Protein AF-A0A183EFE8-F1 (afdb_monomer)

Sequence (164 aa):
MFPAQAGANELKSSPQNELDRVVINSIRSAQNISQSFSYCIQLCDSDSDSSTDLGAATLPARIDSFIKRIGRYVFPQAELTDLVTRCYYAYQHLGASLNGEERCNGRSQAECTDLDECIEYVQKNLEHIHSVHERCPIPMFRPFTDDEAQFLSDLNMYIHSSHC

Mean predicted aligned error: 16.41 Å

Foldseek 3Di:
DDDDDDDPDPPPPDVVNVVVVVVVVVVVVVVVVVVVVVVVVVVVVPPPDDPDDLVPDDLVRLLVVVCVVLDVPPDD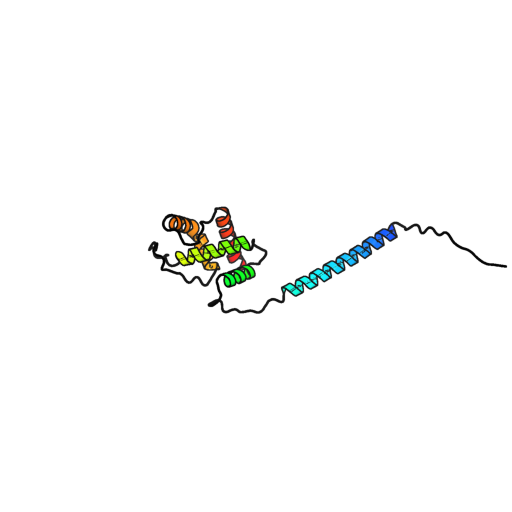SVLSSVLLVLLQLLCQQPVQVPVPDLCLPDPRGDPPSDSLVSLVVCLVCLVVSVVSCVVRPRPPHDRADPVSSVVSVVVNVSVVVVVD

Organism: NCBI:txid637853

Radius of gyration: 30.5 Å; Cα contacts (8 Å, |Δi|>4): 87; chains: 1; bounding box: 92×27×86 Å

Solvent-accessible surface area (backbone atoms only — not comparable to full-atom values): 10151 Å² total; per-residue (Å²): 140,80,88,88,87,85,80,89,73,80,78,76,78,51,71,64,64,53,50,52,51,52,49,53,50,49,53,52,50,51,52,53,50,53,52,51,50,56,53,56,52,61,65,66,71,71,77,83,82,74,96,66,68,72,91,76,54,52,69,71,57,49,48,54,52,49,41,57,74,70,39,72,82,75,54,64,64,70,63,51,52,52,50,53,51,45,23,46,51,50,30,24,66,46,60,64,36,82,84,73,55,89,66,82,72,86,71,54,72,34,86,76,83,51,67,66,61,22,44,51,52,41,63,77,36,49,71,58,55,46,58,45,34,76,78,44,74,54,85,97,59,72,82,76,49,72,72,52,50,50,48,47,48,54,49,51,51,50,56,62,60,71,76,111

Secondary structure (DSSP, 8-state):
--------------HHHHHHHHHHHHHHHHHHHHHHHHHHHHHHGGG------TTS--HHHHHHHHHHHT-TTTS-HHHHHHHHHHHHHHHHHHGGGTTS----SS--------HHHHHHHHHHHHHHHHHHHHHSPPTT--PPPHHHHHHHHHHHHHHHHTT-

Nearest PDB structures (foldseek):
  2q00-assembly1_A  TM=2.338E-01  e=1.157E+00  Saccharolobus solfataricus P2

Structure (mmCIF, N/CA/C/O backbone):
data_AF-A0A183EFE8-F1
#
_entry.id   AF-A0A183EFE8-F1
#
loop_
_atom_site.group_PDB
_atom_site.id
_atom_site.type_symbol
_atom_site.label_atom_id
_atom_site.label_alt_id
_atom_site.label_comp_id
_atom_site.label_asym_id
_atom_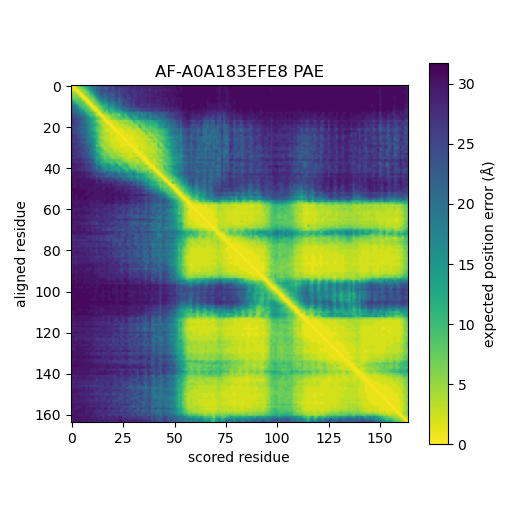site.label_entity_id
_atom_site.label_seq_id
_atom_site.pdbx_PDB_ins_code
_atom_site.Cartn_x
_atom_site.Cartn_y
_atom_site.Cartn_z
_atom_site.occupancy
_atom_site.B_iso_or_equiv
_atom_site.auth_seq_id
_atom_site.auth_comp_id
_atom_site.auth_asym_id
_atom_site.auth_atom_id
_atom_site.pdbx_PDB_model_num
ATOM 1 N N . MET A 1 1 ? -69.579 -7.739 66.506 1.00 40.84 1 MET A N 1
ATOM 2 C CA . MET A 1 1 ? -68.686 -8.631 65.739 1.00 40.84 1 MET A CA 1
ATOM 3 C C . MET A 1 1 ? -68.113 -7.809 64.591 1.00 40.84 1 MET A C 1
ATOM 5 O O . MET A 1 1 ? -68.892 -7.240 63.845 1.00 40.84 1 MET A O 1
ATOM 9 N N . PHE A 1 2 ? -66.791 -7.676 64.533 1.00 38.56 2 PHE A N 1
ATOM 10 C CA . PHE A 1 2 ? -65.971 -7.011 63.500 1.00 38.56 2 PHE A CA 1
ATOM 11 C C . PHE A 1 2 ? -64.694 -7.874 63.342 1.00 38.56 2 PHE A C 1
ATOM 13 O O . PHE A 1 2 ? -64.456 -8.674 64.255 1.00 38.56 2 PHE A O 1
ATOM 20 N N . PRO A 1 3 ? -63.840 -7.731 62.302 1.00 52.25 3 PRO A N 1
ATOM 21 C CA . PRO A 1 3 ? -63.860 -6.809 61.151 1.00 52.25 3 PRO A CA 1
ATOM 22 C C . PRO A 1 3 ? -64.268 -7.589 59.853 1.00 52.25 3 PRO A C 1
ATOM 24 O O . PRO A 1 3 ? -65.068 -8.508 59.991 1.00 52.25 3 PRO A O 1
ATOM 27 N N . ALA A 1 4 ? -63.896 -7.311 58.588 1.00 41.44 4 ALA A N 1
ATOM 28 C CA . ALA A 1 4 ? -62.902 -6.392 58.015 1.00 41.44 4 ALA A CA 1
ATOM 29 C C . ALA A 1 4 ? -63.191 -5.930 56.561 1.00 41.44 4 ALA A C 1
ATOM 31 O O . ALA A 1 4 ? -64.162 -6.324 55.925 1.00 41.44 4 ALA A O 1
ATOM 32 N N . GLN A 1 5 ? -62.293 -5.068 56.079 1.00 47.12 5 GLN A N 1
ATOM 33 C CA . GLN A 1 5 ? -62.124 -4.507 54.736 1.00 47.12 5 GLN A CA 1
ATOM 34 C C . GLN A 1 5 ? -61.405 -5.450 53.751 1.00 47.12 5 GLN A C 1
ATOM 36 O O . GLN A 1 5 ? -60.509 -6.182 54.160 1.00 47.12 5 GLN A O 1
ATOM 41 N N . ALA A 1 6 ? -61.666 -5.271 52.451 1.00 42.31 6 ALA A N 1
ATOM 42 C CA . ALA A 1 6 ? -60.675 -5.068 51.374 1.00 42.31 6 ALA A CA 1
ATOM 43 C C . ALA A 1 6 ? -61.448 -4.782 50.064 1.00 42.31 6 ALA A C 1
ATOM 45 O O . ALA A 1 6 ? -62.484 -5.389 49.828 1.00 42.31 6 ALA A O 1
ATOM 46 N N . GLY A 1 7 ? -61.053 -3.886 49.162 1.00 37.94 7 GLY A N 1
ATOM 47 C CA . GLY A 1 7 ? -59.801 -3.132 49.083 1.00 37.94 7 GLY A CA 1
ATOM 48 C C . GLY A 1 7 ? -59.349 -2.974 47.628 1.00 37.94 7 GLY A C 1
ATOM 49 O O . GLY A 1 7 ? -58.197 -3.258 47.320 1.00 37.94 7 GLY A O 1
ATOM 50 N N . ALA A 1 8 ? -60.258 -2.589 46.722 1.00 40.81 8 ALA A N 1
ATOM 51 C CA . ALA A 1 8 ? -59.975 -2.447 45.292 1.00 40.81 8 ALA A CA 1
ATOM 52 C C . ALA A 1 8 ? -59.188 -1.155 44.997 1.00 40.81 8 ALA A C 1
ATOM 54 O O . ALA A 1 8 ? -59.718 -0.196 44.440 1.00 40.81 8 ALA A O 1
ATOM 55 N N . ASN A 1 9 ? -57.914 -1.127 45.391 1.00 42.41 9 ASN A N 1
ATOM 56 C CA . ASN A 1 9 ? -56.979 -0.100 44.948 1.00 42.41 9 ASN A CA 1
ATOM 57 C C . ASN A 1 9 ? -56.501 -0.428 43.529 1.00 42.41 9 ASN A C 1
ATOM 59 O O . ASN A 1 9 ? -55.516 -1.146 43.347 1.00 42.41 9 ASN A O 1
ATOM 63 N N . GLU A 1 10 ? -57.156 0.154 42.525 1.00 45.94 10 GLU A N 1
ATOM 64 C CA . GLU A 1 10 ? -56.496 0.413 41.246 1.00 45.94 10 GLU A CA 1
ATOM 65 C C . GLU A 1 10 ? -55.294 1.332 41.506 1.00 45.94 10 GLU A C 1
ATOM 67 O O . GLU A 1 10 ? -55.441 2.544 41.692 1.00 45.94 10 GLU A O 1
ATOM 72 N N . LEU A 1 11 ? -54.083 0.765 41.534 1.00 49.56 11 LEU A N 1
ATOM 73 C CA . LEU A 1 11 ? -52.865 1.567 41.504 1.00 49.56 11 LEU A CA 1
ATOM 74 C C . LEU A 1 11 ? -52.758 2.248 40.136 1.00 49.56 11 LEU A C 1
ATOM 76 O O . LEU A 1 11 ? -52.159 1.714 39.205 1.00 49.56 11 LEU A O 1
ATOM 80 N N . LYS A 1 12 ? -53.291 3.471 40.045 1.00 45.53 12 LYS A N 1
ATOM 81 C CA . LYS A 1 12 ? -52.878 4.440 39.028 1.00 45.53 12 LYS A CA 1
ATOM 82 C C . LYS A 1 12 ? -51.367 4.632 39.138 1.00 45.53 12 LYS A C 1
ATOM 84 O O . LYS A 1 12 ? -50.891 5.344 40.021 1.00 45.53 12 LYS A O 1
ATOM 89 N N . SER A 1 13 ? -50.618 4.011 38.232 1.00 51.94 13 SER A N 1
ATOM 90 C CA . SER A 1 13 ? -49.219 4.342 37.995 1.00 51.94 13 SER A CA 1
ATOM 91 C C . SER A 1 13 ? -49.148 5.798 37.544 1.00 51.94 13 SER A C 1
ATOM 93 O O . SER A 1 13 ? -49.559 6.137 36.435 1.00 51.94 13 SER A O 1
ATOM 95 N N . SER A 1 14 ? -48.675 6.682 38.422 1.00 54.03 14 SER A N 1
ATOM 96 C CA . SER A 1 14 ? -48.407 8.065 38.041 1.00 54.03 14 SER A CA 1
ATOM 97 C C . SER A 1 14 ? -47.307 8.087 36.969 1.00 54.03 14 SER A C 1
ATOM 99 O O . SER A 1 14 ? -46.345 7.325 37.085 1.00 54.03 14 SER A O 1
ATOM 101 N N . PRO A 1 15 ? -47.386 8.962 35.948 1.00 57.19 15 PRO A N 1
ATOM 102 C CA . PRO A 1 15 ? -46.385 9.009 34.875 1.00 57.19 15 PRO A CA 1
ATOM 103 C C . PRO A 1 15 ? -44.971 9.353 35.381 1.00 57.19 15 PRO A C 1
ATOM 105 O O . PRO A 1 15 ? -43.982 8.995 34.749 1.00 57.19 15 PRO A O 1
ATOM 108 N N . GLN A 1 16 ? -44.854 9.967 36.565 1.00 58.31 16 GLN A N 1
ATOM 109 C CA . GLN A 1 16 ? -43.575 10.128 37.270 1.00 58.31 16 GLN A CA 1
ATOM 110 C C . GLN A 1 16 ? -42.922 8.776 37.616 1.00 58.31 16 GLN A C 1
ATOM 112 O O . GLN A 1 16 ? -41.723 8.620 37.436 1.00 58.31 16 GLN A O 1
ATOM 117 N N . ASN A 1 17 ? -43.704 7.770 38.024 1.00 63.75 17 ASN A N 1
ATOM 118 C CA . ASN A 1 17 ? -43.204 6.437 38.389 1.00 63.75 17 ASN A CA 1
ATOM 119 C C . ASN A 1 17 ? -42.693 5.653 37.163 1.00 63.75 17 ASN A C 1
ATOM 121 O O . ASN A 1 17 ? -41.813 4.808 37.297 1.00 63.75 17 ASN A O 1
ATOM 125 N N . GLU A 1 18 ? -43.215 5.929 35.963 1.00 67.06 18 GLU A N 1
ATOM 126 C CA . GLU A 1 18 ? -42.652 5.396 34.714 1.00 67.06 18 GLU A CA 1
ATOM 127 C C . GLU A 1 18 ? -41.375 6.135 34.308 1.00 67.06 18 GLU A C 1
ATOM 129 O O . GLU A 1 18 ? -40.383 5.486 33.975 1.00 67.06 18 GLU A O 1
ATOM 134 N N . LEU A 1 19 ? -41.359 7.469 34.406 1.00 72.69 19 LEU A N 1
ATOM 135 C CA . LEU A 1 19 ? -40.172 8.272 34.109 1.00 72.69 19 LEU A CA 1
ATOM 136 C C . LEU A 1 19 ? -38.991 7.894 35.019 1.00 72.69 19 LEU A C 1
ATOM 138 O O . LEU A 1 19 ? -37.894 7.655 34.517 1.00 72.69 19 LEU A O 1
ATOM 142 N N . ASP A 1 20 ? -39.223 7.730 36.324 1.00 72.81 20 ASP A N 1
ATOM 143 C CA . ASP A 1 20 ? -38.205 7.283 37.283 1.00 72.81 20 ASP A CA 1
ATOM 144 C C . ASP A 1 20 ? -37.651 5.893 36.925 1.00 72.81 20 ASP A C 1
ATOM 146 O O . ASP A 1 20 ? -36.442 5.664 36.987 1.00 72.81 20 ASP A O 1
ATOM 150 N N . ARG A 1 21 ? -38.501 4.959 36.473 1.00 73.12 21 ARG A N 1
ATOM 151 C CA . ARG A 1 21 ? -38.059 3.630 36.003 1.00 73.12 21 ARG A CA 1
ATOM 152 C C . ARG A 1 21 ? -37.218 3.723 34.733 1.00 73.12 21 ARG A C 1
ATOM 154 O O . ARG A 1 21 ? -36.218 3.013 34.626 1.00 73.12 21 ARG A O 1
ATOM 161 N N . VAL A 1 22 ? -37.587 4.589 33.788 1.00 78.62 22 VAL A N 1
ATOM 162 C CA . VAL A 1 22 ? -36.808 4.838 32.563 1.00 78.62 22 VAL A CA 1
ATOM 163 C C . VAL A 1 22 ? -35.454 5.462 32.903 1.00 78.62 22 VAL A C 1
ATOM 165 O O . VAL A 1 22 ? -34.439 5.011 32.371 1.00 78.62 22 VAL A O 1
ATOM 168 N N . VAL A 1 23 ? -35.399 6.417 33.835 1.00 79.81 23 VAL A N 1
ATOM 169 C CA . VAL A 1 23 ? -34.147 7.024 34.316 1.00 79.81 23 VAL A CA 1
ATOM 170 C C . VAL A 1 23 ? -33.261 5.980 35.005 1.00 79.81 23 VAL A C 1
ATOM 172 O O . VAL A 1 23 ? -32.100 5.832 34.628 1.00 79.81 23 VAL A O 1
ATOM 175 N N . ILE A 1 24 ? -33.798 5.185 35.937 1.00 82.25 24 ILE A N 1
ATOM 176 C CA . ILE A 1 24 ? -33.051 4.116 36.630 1.00 82.25 24 ILE A CA 1
ATOM 177 C C . ILE A 1 24 ? -32.507 3.078 35.638 1.00 82.25 24 ILE A C 1
ATOM 179 O O . ILE A 1 24 ? -31.353 2.656 35.749 1.00 82.25 24 ILE A O 1
ATOM 183 N N . ASN A 1 25 ? -33.308 2.669 34.651 1.00 80.12 25 ASN A N 1
ATOM 184 C CA . ASN A 1 25 ? -32.866 1.726 33.625 1.00 80.12 25 ASN A CA 1
ATOM 185 C C . ASN A 1 25 ? -31.818 2.345 32.687 1.00 80.12 25 ASN A C 1
ATOM 187 O O . ASN A 1 25 ? -30.860 1.663 32.336 1.00 80.12 25 ASN A O 1
ATOM 191 N N . SER A 1 26 ? -31.940 3.631 32.346 1.00 81.56 26 SER A N 1
ATOM 192 C CA . SER A 1 26 ? -30.942 4.354 31.544 1.00 81.56 26 SER A CA 1
ATOM 193 C C . SER A 1 26 ? -29.604 4.470 32.277 1.00 81.56 26 SER A C 1
ATOM 195 O O . SER A 1 26 ? -28.563 4.198 31.685 1.00 81.56 26 SER A O 1
ATOM 197 N N . ILE A 1 27 ? -29.624 4.780 33.580 1.00 82.69 27 ILE A N 1
ATOM 198 C CA . ILE A 1 27 ? -28.426 4.817 34.434 1.00 82.69 27 ILE A CA 1
ATOM 199 C C . ILE A 1 27 ? -27.767 3.433 34.494 1.00 82.69 27 ILE A C 1
ATOM 201 O O . ILE A 1 27 ? -26.558 3.327 34.297 1.00 82.69 27 ILE A O 1
ATOM 205 N N . ARG A 1 28 ? -28.547 2.361 34.704 1.00 80.88 28 ARG A N 1
ATOM 206 C CA . ARG A 1 28 ? -28.014 0.988 34.743 1.00 80.88 28 ARG A CA 1
ATOM 207 C C . ARG A 1 28 ? -27.412 0.566 33.398 1.00 80.88 28 ARG A C 1
ATOM 209 O O . ARG A 1 28 ? -26.336 -0.024 33.379 1.00 80.88 28 ARG A O 1
ATOM 216 N N . SER A 1 29 ? -28.059 0.896 32.280 1.00 79.69 29 SER A N 1
ATOM 217 C CA . SER A 1 29 ? -27.508 0.642 30.943 1.00 79.69 29 SER A CA 1
ATOM 218 C C . SER A 1 29 ? -26.222 1.430 30.697 1.00 79.69 29 SER A C 1
ATOM 220 O O . SER A 1 29 ? -25.250 0.845 30.230 1.00 79.69 29 SER A O 1
ATOM 222 N N . ALA A 1 30 ? -26.169 2.714 31.066 1.00 80.62 30 ALA A N 1
ATOM 223 C CA . ALA A 1 30 ? -24.954 3.520 30.954 1.00 80.62 30 ALA A CA 1
ATOM 224 C C . ALA A 1 30 ? -23.799 2.932 31.785 1.00 80.62 30 ALA A C 1
ATOM 226 O O . ALA A 1 30 ? -22.688 2.811 31.280 1.00 80.62 30 ALA A O 1
ATOM 227 N N . GLN A 1 31 ? -24.066 2.480 33.016 1.00 81.00 31 GLN A N 1
ATOM 228 C CA . GLN A 1 31 ? -23.071 1.818 33.868 1.00 81.00 31 GLN A CA 1
ATOM 229 C C . GLN A 1 31 ? -22.566 0.496 33.270 1.00 81.00 31 GLN A C 1
ATOM 231 O O . GLN A 1 31 ? -21.357 0.277 33.239 1.00 81.00 31 GLN A O 1
ATOM 236 N N . ASN A 1 32 ? -23.457 -0.351 32.742 1.00 76.38 32 ASN A N 1
ATOM 237 C CA . ASN A 1 32 ? -23.069 -1.592 32.059 1.00 76.38 32 ASN A CA 1
ATOM 238 C C . ASN A 1 32 ? -22.217 -1.316 30.808 1.00 76.38 32 ASN A C 1
ATOM 240 O O . ASN A 1 32 ? -21.227 -2.004 30.572 1.00 76.38 32 ASN A O 1
ATOM 244 N N . ILE A 1 33 ? -22.574 -0.290 30.027 1.00 75.25 33 ILE A N 1
ATOM 245 C CA . ILE A 1 33 ? -21.805 0.146 28.855 1.00 75.25 33 ILE A CA 1
ATOM 246 C C . ILE A 1 33 ? -20.413 0.623 29.290 1.00 75.25 33 ILE A C 1
ATOM 248 O O . ILE A 1 33 ? -19.418 0.137 28.760 1.00 75.25 33 ILE A O 1
ATOM 252 N N . SER A 1 34 ? -20.315 1.503 30.294 1.00 71.88 34 SER A N 1
ATOM 253 C CA . SER A 1 34 ? -19.027 1.973 30.822 1.00 71.88 34 SER A CA 1
ATOM 254 C C . SER A 1 34 ? -18.150 0.831 31.344 1.00 71.88 34 SER A C 1
ATOM 256 O O . SER A 1 34 ? -16.962 0.810 31.040 1.00 71.88 34 SER A O 1
ATOM 258 N N . GLN A 1 35 ? -18.718 -0.144 32.062 1.00 72.94 35 GLN A N 1
ATOM 259 C CA . GLN A 1 35 ? -17.980 -1.327 32.525 1.00 72.94 35 GLN A CA 1
ATOM 260 C C . GLN A 1 35 ? -17.485 -2.195 31.360 1.00 72.94 35 GLN A C 1
ATOM 262 O O . GLN A 1 35 ? -16.335 -2.633 31.374 1.00 72.94 35 GLN A O 1
ATOM 267 N N . SER A 1 36 ? -18.310 -2.391 30.325 1.00 67.00 36 SER A N 1
ATOM 268 C CA . SER A 1 36 ? -17.900 -3.101 29.109 1.00 67.00 36 SER A CA 1
ATOM 269 C C . SER A 1 36 ? -16.757 -2.380 28.390 1.00 67.00 36 SER A C 1
ATOM 271 O O . SER A 1 36 ? -15.807 -3.032 27.971 1.00 67.00 36 SER A O 1
ATOM 273 N N . PHE A 1 37 ? -16.801 -1.047 28.288 1.00 62.69 37 PHE A N 1
ATOM 274 C CA . PHE A 1 37 ? -15.708 -0.266 27.702 1.00 62.69 37 PHE A CA 1
ATOM 275 C C . PHE A 1 37 ? -14.425 -0.343 28.536 1.00 62.69 37 PHE A C 1
ATOM 277 O O . PHE A 1 37 ? -13.359 -0.553 27.965 1.00 62.69 37 PHE A O 1
ATOM 284 N N . SER A 1 38 ? -14.499 -0.249 29.870 1.00 60.47 38 SER A N 1
ATOM 285 C CA . SER A 1 38 ? -13.322 -0.421 30.737 1.00 60.47 38 SER A CA 1
ATOM 286 C C . SER A 1 38 ? -12.668 -1.797 30.575 1.00 60.47 38 SER A C 1
ATOM 288 O O . SER A 1 38 ? -11.443 -1.883 30.559 1.00 60.47 38 SER A O 1
ATOM 290 N N . TYR A 1 39 ? -13.463 -2.860 30.407 1.00 60.53 39 TYR A N 1
ATOM 291 C CA . TYR A 1 39 ? -12.945 -4.206 30.153 1.00 60.53 39 TYR A CA 1
ATOM 292 C C . TYR A 1 39 ? -12.312 -4.338 28.757 1.00 60.53 39 TYR A C 1
ATOM 294 O O . TYR A 1 39 ? -11.223 -4.892 28.629 1.00 60.53 39 TYR A O 1
ATOM 302 N N . CYS A 1 40 ? -12.936 -3.775 27.715 1.00 57.84 40 CYS A N 1
ATOM 303 C CA . CYS A 1 40 ? -12.361 -3.765 26.366 1.00 57.84 40 CYS A CA 1
ATOM 304 C C . CYS A 1 40 ? -11.039 -2.983 26.283 1.00 57.84 40 CYS A C 1
ATOM 306 O O . CYS A 1 40 ? -10.136 -3.425 25.583 1.00 57.84 40 CYS A O 1
ATOM 308 N N . ILE A 1 41 ? -10.897 -1.870 27.014 1.00 58.31 41 ILE A N 1
ATOM 309 C CA . ILE A 1 41 ? -9.644 -1.095 27.059 1.00 58.31 41 ILE A CA 1
ATOM 310 C C . ILE A 1 41 ? -8.518 -1.922 27.701 1.00 58.31 41 ILE A C 1
ATOM 312 O O . ILE A 1 41 ? -7.439 -2.026 27.128 1.00 58.31 41 ILE A O 1
ATOM 316 N N . GLN A 1 42 ? -8.784 -2.598 28.826 1.00 56.66 42 GLN A N 1
ATOM 317 C CA . GLN A 1 42 ? -7.787 -3.448 29.500 1.00 56.66 42 GLN A CA 1
ATOM 318 C C . GLN A 1 42 ? -7.299 -4.629 28.639 1.00 56.66 42 GLN A C 1
ATOM 320 O O . GLN A 1 42 ? -6.172 -5.094 28.808 1.00 56.66 42 GLN A O 1
ATOM 325 N N . LEU A 1 43 ? -8.118 -5.098 27.691 1.00 52.81 43 LEU A N 1
ATOM 326 C CA . LEU A 1 43 ? -7.725 -6.127 26.725 1.00 52.81 43 LEU A CA 1
ATOM 327 C C . LEU A 1 43 ? -6.860 -5.591 25.569 1.00 52.81 43 LEU A C 1
ATOM 329 O O . LEU A 1 43 ? -6.193 -6.389 24.918 1.00 52.81 43 LEU A O 1
ATOM 333 N N . CYS A 1 44 ? -6.827 -4.278 25.318 1.00 49.09 44 CYS A N 1
ATOM 334 C CA . CYS A 1 44 ? -5.953 -3.679 24.301 1.00 49.09 44 CYS A CA 1
ATOM 335 C C . CYS A 1 44 ? -4.520 -3.426 24.798 1.00 49.09 44 CYS A C 1
ATOM 337 O O . CYS A 1 44 ? -3.596 -3.458 23.990 1.00 49.09 44 CYS A O 1
ATOM 339 N N . ASP A 1 45 ? -4.319 -3.233 26.104 1.00 51.25 45 ASP A N 1
ATOM 340 C CA . ASP A 1 45 ? -2.997 -2.958 26.696 1.00 51.25 45 ASP A CA 1
ATOM 341 C C . ASP A 1 45 ? -2.159 -4.231 26.970 1.00 51.25 45 ASP A C 1
ATOM 343 O O . ASP A 1 45 ? -1.023 -4.143 27.431 1.00 51.25 45 ASP A O 1
ATOM 347 N N . SER A 1 46 ? -2.700 -5.426 26.697 1.00 46.72 46 SER A N 1
ATOM 348 C CA . SER A 1 46 ? -2.100 -6.715 27.102 1.00 46.72 46 SER A CA 1
ATOM 349 C C . SER A 1 46 ? -1.182 -7.385 26.058 1.00 46.72 46 SER A C 1
ATOM 351 O O . SER A 1 46 ? -0.655 -8.458 26.338 1.00 46.72 46 SER A O 1
ATOM 353 N N . ASP A 1 47 ? -0.959 -6.766 24.890 1.00 48.53 47 ASP A N 1
ATOM 354 C CA . ASP A 1 47 ? -0.127 -7.308 23.790 1.00 48.53 47 ASP A CA 1
ATOM 355 C C . ASP A 1 47 ? 1.236 -6.584 23.617 1.00 48.53 47 ASP A C 1
ATOM 357 O O . ASP A 1 47 ? 1.910 -6.729 22.593 1.00 48.53 47 ASP A O 1
ATOM 361 N N . SER A 1 48 ? 1.682 -5.822 24.623 1.00 56.03 48 SER A N 1
ATOM 362 C CA . SER A 1 48 ? 3.041 -5.256 24.670 1.00 56.03 48 SER A CA 1
ATOM 363 C C . SER A 1 48 ? 4.011 -6.184 25.400 1.00 56.03 48 SER A C 1
ATOM 365 O O . SER A 1 48 ? 4.162 -6.081 26.611 1.00 56.03 48 SER A O 1
ATOM 367 N N . ASP A 1 49 ? 4.678 -7.066 24.648 1.00 56.47 49 ASP A N 1
ATOM 368 C CA . ASP A 1 49 ? 6.127 -7.309 24.781 1.00 56.47 49 ASP A CA 1
ATOM 369 C C . ASP A 1 49 ? 6.622 -8.303 23.716 1.00 56.47 49 ASP A C 1
ATOM 371 O O . ASP A 1 49 ? 6.620 -9.524 23.891 1.00 56.47 49 ASP A O 1
ATOM 375 N N . SER A 1 50 ? 7.112 -7.781 22.588 1.00 42.47 50 SER A N 1
ATOM 376 C CA . SER A 1 50 ? 8.024 -8.548 21.736 1.00 42.47 50 SER A CA 1
ATOM 377 C C . SER A 1 50 ? 8.934 -7.637 20.919 1.00 42.47 50 SER A C 1
ATOM 379 O O . SER A 1 50 ? 8.651 -7.296 19.768 1.00 42.47 50 SER A O 1
ATOM 381 N N . SER A 1 51 ? 10.067 -7.273 21.525 1.00 52.81 51 SER A N 1
ATOM 382 C CA . SER A 1 51 ? 11.243 -6.802 20.791 1.00 52.81 51 SER A CA 1
ATOM 383 C C . SER A 1 51 ? 11.753 -7.953 19.921 1.00 52.81 51 SER A C 1
ATOM 385 O O . SER A 1 51 ? 12.564 -8.774 20.350 1.00 52.81 51 SER A O 1
ATOM 387 N N . THR A 1 52 ? 11.187 -8.076 18.721 1.00 45.06 52 THR A N 1
ATOM 388 C CA . THR A 1 52 ? 11.619 -9.051 17.723 1.00 45.06 52 THR A CA 1
ATOM 389 C C . THR A 1 52 ? 12.719 -8.441 16.871 1.00 45.06 52 THR A C 1
ATOM 391 O O . THR A 1 52 ? 12.571 -7.357 16.313 1.00 45.06 52 THR A O 1
ATOM 394 N N . ASP A 1 53 ? 13.828 -9.170 16.792 1.00 43.81 53 ASP A N 1
ATOM 395 C CA . ASP A 1 53 ? 15.001 -8.857 15.985 1.00 43.81 53 ASP A CA 1
ATOM 396 C C . ASP A 1 53 ? 14.603 -8.635 14.512 1.00 43.81 53 ASP A C 1
ATOM 398 O O . ASP A 1 53 ? 14.345 -9.581 13.758 1.00 43.81 53 ASP A O 1
ATOM 402 N N . LEU A 1 54 ? 14.490 -7.360 14.114 1.00 51.97 54 LEU A N 1
ATOM 403 C CA . LEU A 1 54 ? 13.942 -6.949 12.815 1.00 51.97 54 LEU A CA 1
ATOM 404 C C . LEU A 1 54 ? 14.752 -7.486 11.623 1.00 51.97 54 LEU A C 1
ATOM 406 O O . LEU A 1 54 ? 14.209 -7.573 10.522 1.00 51.97 54 LEU A O 1
ATOM 410 N N . GLY A 1 55 ? 16.007 -7.899 11.839 1.00 47.97 55 GLY A N 1
ATOM 411 C CA . GLY A 1 55 ? 16.860 -8.490 10.807 1.00 47.97 55 GLY A CA 1
ATOM 412 C C . GLY A 1 55 ? 16.424 -9.882 10.328 1.00 47.97 55 GLY A C 1
ATOM 413 O O . GLY A 1 55 ? 16.807 -10.283 9.232 1.00 47.97 55 GLY A O 1
ATOM 414 N N . ALA A 1 56 ? 15.614 -10.615 11.104 1.00 53.38 56 ALA A N 1
ATOM 415 C CA . ALA A 1 56 ? 15.201 -11.991 10.786 1.00 53.38 56 ALA A CA 1
ATOM 416 C C . ALA A 1 56 ? 13.694 -12.153 10.488 1.00 53.38 56 ALA A C 1
ATOM 418 O O . ALA A 1 56 ? 13.231 -13.257 10.186 1.00 53.38 56 ALA A O 1
ATOM 419 N N . ALA A 1 57 ? 12.907 -11.077 10.579 1.00 63.56 57 ALA A N 1
ATOM 420 C CA . ALA A 1 57 ? 11.459 -11.130 10.403 1.00 63.56 57 ALA A CA 1
ATOM 421 C C . ALA A 1 57 ? 11.052 -11.294 8.924 1.00 63.56 57 ALA A C 1
ATOM 423 O O . ALA A 1 57 ? 11.497 -10.552 8.045 1.00 63.56 57 ALA A O 1
ATOM 424 N N . THR A 1 58 ? 10.146 -12.237 8.641 1.00 83.69 58 THR A N 1
ATOM 425 C CA . THR A 1 58 ? 9.578 -12.415 7.294 1.00 83.69 58 THR A CA 1
ATOM 426 C C . THR A 1 58 ? 8.786 -11.175 6.864 1.00 83.69 58 THR A C 1
ATOM 428 O O . THR A 1 58 ? 8.224 -10.470 7.704 1.00 83.69 58 THR A O 1
ATOM 431 N N . LEU A 1 59 ? 8.693 -10.911 5.552 1.00 84.38 59 LEU A N 1
ATOM 432 C CA . LEU A 1 59 ? 7.980 -9.737 5.024 1.00 84.38 59 LEU A CA 1
ATOM 433 C C . LEU A 1 59 ? 6.549 -9.573 5.598 1.00 84.38 59 LEU A C 1
ATOM 435 O O . LEU A 1 59 ? 6.240 -8.469 6.038 1.00 84.38 59 LEU A O 1
ATOM 439 N N . PRO A 1 60 ? 5.703 -10.622 5.715 1.00 88.06 60 PRO A N 1
ATOM 440 C CA . PRO A 1 60 ? 4.385 -10.482 6.343 1.00 88.06 60 PRO A CA 1
ATOM 441 C C . PRO A 1 60 ? 4.433 -10.039 7.814 1.00 88.06 60 PRO A C 1
ATOM 443 O O . PRO A 1 60 ? 3.594 -9.250 8.239 1.00 88.06 60 PRO A O 1
ATOM 446 N N . ALA A 1 61 ? 5.421 -10.500 8.590 1.00 87.06 61 ALA A N 1
ATOM 447 C CA . ALA A 1 61 ? 5.595 -10.091 9.986 1.00 87.06 61 ALA A CA 1
ATOM 448 C C . ALA A 1 61 ? 6.097 -8.641 10.100 1.00 87.06 61 ALA A C 1
ATOM 450 O O . ALA A 1 61 ? 5.629 -7.889 10.955 1.00 87.06 61 ALA A O 1
ATOM 451 N N . ARG A 1 62 ? 6.996 -8.221 9.196 1.00 88.69 62 ARG A N 1
ATOM 452 C CA . ARG A 1 62 ? 7.429 -6.819 9.068 1.00 88.69 62 ARG A CA 1
ATOM 453 C C . ARG A 1 62 ? 6.250 -5.903 8.732 1.00 88.69 62 ARG A C 1
ATOM 455 O O . ARG A 1 62 ? 6.118 -4.851 9.348 1.00 88.69 62 ARG A O 1
ATOM 462 N N . ILE A 1 63 ? 5.367 -6.326 7.823 1.00 89.06 63 ILE A N 1
ATOM 463 C CA . ILE A 1 63 ? 4.162 -5.571 7.460 1.00 89.06 63 ILE A CA 1
ATOM 464 C C . ILE A 1 63 ? 3.170 -5.505 8.632 1.00 89.06 63 ILE A C 1
ATOM 466 O O . ILE A 1 63 ? 2.724 -4.412 8.953 1.00 89.06 63 ILE A O 1
ATOM 470 N N . ASP A 1 64 ? 2.864 -6.600 9.339 1.00 88.62 64 ASP A N 1
ATOM 471 C CA . ASP A 1 64 ? 1.982 -6.527 10.523 1.00 88.62 64 ASP A CA 1
ATOM 472 C C . ASP A 1 64 ? 2.542 -5.590 11.612 1.00 88.62 64 ASP A C 1
ATOM 474 O O . ASP A 1 64 ? 1.790 -4.811 12.201 1.00 88.62 64 ASP A O 1
ATOM 478 N N . SER A 1 65 ? 3.861 -5.602 11.835 1.00 88.00 65 SER A N 1
ATOM 479 C CA . SER A 1 65 ? 4.538 -4.669 12.748 1.00 88.00 65 SER A CA 1
ATOM 480 C C . SER A 1 65 ? 4.433 -3.209 12.280 1.00 88.00 65 SER A C 1
ATOM 482 O O . SER A 1 65 ? 4.082 -2.327 13.064 1.00 88.00 65 SER A O 1
ATOM 484 N N . PHE A 1 66 ? 4.641 -2.948 10.986 1.00 88.50 66 PHE A N 1
ATOM 485 C CA . PHE A 1 66 ? 4.440 -1.629 10.378 1.00 88.50 66 PHE A CA 1
ATOM 486 C C . PHE A 1 66 ? 2.991 -1.137 10.551 1.00 88.50 66 PHE A C 1
ATOM 488 O O . PHE A 1 66 ? 2.783 -0.036 11.056 1.00 88.50 66 PHE A O 1
ATOM 495 N N . ILE A 1 67 ? 1.989 -1.968 10.236 1.00 89.44 67 ILE A N 1
ATOM 496 C CA . ILE A 1 67 ? 0.561 -1.621 10.366 1.00 89.44 67 ILE A CA 1
ATOM 497 C C . ILE A 1 67 ? 0.182 -1.374 11.837 1.00 89.44 67 ILE A C 1
ATOM 499 O O . ILE A 1 67 ? -0.615 -0.483 12.129 1.00 89.44 67 ILE A O 1
ATOM 503 N N . LYS A 1 68 ? 0.761 -2.125 12.786 1.00 87.12 68 LYS A N 1
ATOM 504 C CA . LYS A 1 68 ? 0.626 -1.844 14.225 1.00 87.12 68 LYS A CA 1
ATOM 505 C C . LYS A 1 68 ? 1.189 -0.467 14.585 1.00 87.12 68 LYS A C 1
ATOM 507 O O . LYS A 1 68 ? 0.480 0.300 15.229 1.00 87.12 68 LYS A O 1
ATOM 512 N N . ARG A 1 69 ? 2.415 -0.147 14.147 1.00 87.31 69 ARG A N 1
ATOM 513 C CA . ARG A 1 69 ? 3.094 1.131 14.435 1.00 87.31 69 ARG A CA 1
ATOM 514 C C . ARG A 1 69 ? 2.327 2.337 13.894 1.00 87.31 69 ARG A C 1
ATOM 516 O O . ARG A 1 69 ? 2.162 3.302 14.628 1.00 87.31 69 ARG A O 1
ATOM 523 N N . ILE A 1 70 ? 1.836 2.278 12.654 1.00 84.94 70 ILE A N 1
ATOM 524 C CA . ILE A 1 70 ? 1.098 3.396 12.038 1.00 84.94 70 ILE A CA 1
ATOM 525 C C . ILE A 1 70 ? -0.404 3.421 12.384 1.00 84.94 70 ILE A C 1
ATOM 527 O O . ILE A 1 70 ? -1.149 4.232 11.847 1.00 84.94 70 ILE A O 1
ATOM 531 N N . GLY A 1 71 ? -0.861 2.533 13.272 1.00 79.44 71 GLY A N 1
ATOM 532 C CA . GLY A 1 71 ? -2.252 2.449 13.709 1.00 79.44 71 GLY A CA 1
ATOM 533 C C . GLY A 1 71 ? -3.139 1.604 12.788 1.00 79.44 71 GLY A C 1
ATOM 534 O O . GLY A 1 71 ? -3.585 2.040 11.728 1.00 79.44 71 GLY A O 1
ATOM 535 N N . ARG A 1 72 ? -3.526 0.417 13.277 1.00 69.69 72 ARG A N 1
ATOM 536 C CA . ARG A 1 72 ? -4.381 -0.583 12.592 1.00 69.69 72 ARG A CA 1
ATOM 537 C C . ARG A 1 72 ? -5.751 -0.095 12.086 1.00 69.69 72 ARG A C 1
ATOM 539 O O . ARG A 1 72 ? -6.410 -0.839 11.367 1.00 69.69 72 ARG A O 1
ATOM 546 N N . TYR A 1 73 ? -6.184 1.106 12.465 1.00 73.31 73 TYR A N 1
ATOM 547 C CA . TYR A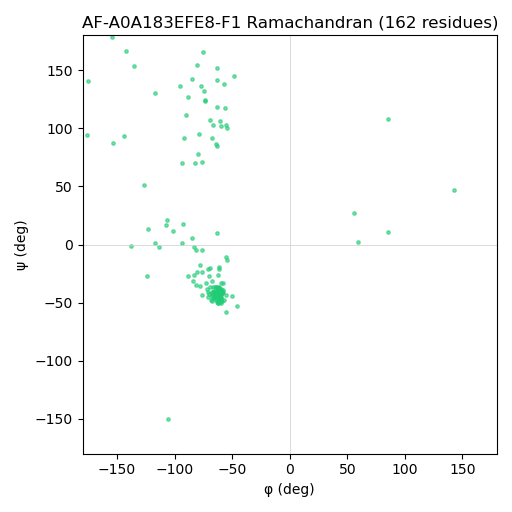 1 73 ? -7.482 1.688 12.100 1.00 73.31 73 TYR A CA 1
ATOM 548 C C . TYR A 1 73 ? -7.374 2.972 11.262 1.00 73.31 73 TYR A C 1
ATOM 550 O O . TYR A 1 73 ? -8.401 3.559 10.936 1.00 73.31 73 TYR A O 1
ATOM 558 N N . VAL A 1 74 ? -6.158 3.423 10.928 1.00 77.19 74 VAL A N 1
ATOM 559 C CA . VAL A 1 74 ? -5.940 4.640 10.123 1.00 77.19 74 VAL A CA 1
ATOM 560 C C . VAL A 1 74 ? -6.190 4.367 8.637 1.00 77.19 74 VAL A C 1
ATOM 562 O O . VAL A 1 74 ? -6.745 5.212 7.940 1.00 77.19 74 VAL A O 1
ATOM 565 N N . PHE A 1 75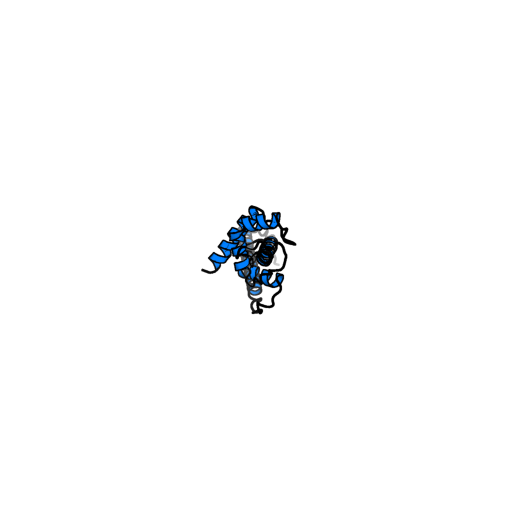 ? -5.844 3.165 8.167 1.00 80.31 75 PHE A N 1
ATOM 566 C CA . PHE A 1 75 ? -5.959 2.759 6.765 1.00 80.31 75 PHE A CA 1
ATOM 567 C C . PHE A 1 75 ? -6.565 1.350 6.625 1.00 80.31 75 PHE A C 1
ATOM 569 O O . PHE A 1 75 ? -6.391 0.522 7.525 1.00 80.31 75 PHE A O 1
ATOM 576 N N . PRO A 1 76 ? -7.232 1.024 5.500 1.00 85.19 76 PRO A N 1
ATOM 577 C CA . PRO A 1 76 ? -7.765 -0.315 5.261 1.00 85.19 76 PRO A CA 1
ATOM 578 C C . PRO A 1 76 ? -6.647 -1.364 5.176 1.00 85.19 76 PRO A C 1
ATOM 580 O O . PRO A 1 76 ? -5.784 -1.319 4.299 1.00 85.19 76 PRO A O 1
ATOM 583 N N . GLN A 1 77 ? -6.661 -2.339 6.090 1.00 85.69 77 GLN A N 1
ATOM 584 C CA . GLN A 1 77 ? -5.541 -3.269 6.285 1.00 85.69 77 GLN A CA 1
ATOM 585 C C . GLN A 1 77 ? -5.172 -4.069 5.023 1.00 85.69 77 GLN A C 1
ATOM 587 O O . GLN A 1 77 ? -3.988 -4.293 4.776 1.00 85.69 77 GLN A O 1
ATOM 592 N N . ALA A 1 78 ? -6.156 -4.508 4.233 1.00 87.50 78 ALA A N 1
ATOM 593 C CA . ALA A 1 78 ? -5.915 -5.312 3.032 1.00 87.50 78 ALA A CA 1
ATOM 594 C C . ALA A 1 78 ? -5.219 -4.501 1.925 1.00 87.50 78 ALA A C 1
ATOM 596 O O . ALA A 1 78 ? -4.204 -4.939 1.388 1.00 87.50 78 ALA A O 1
ATOM 597 N N . GLU A 1 79 ? -5.731 -3.301 1.644 1.00 88.81 79 GLU A N 1
ATOM 598 C CA . GLU A 1 79 ? -5.179 -2.371 0.651 1.00 88.81 79 GLU A CA 1
ATOM 599 C C . GLU A 1 79 ? -3.778 -1.908 1.060 1.00 88.81 79 GLU A C 1
ATOM 601 O O . GLU A 1 79 ? -2.853 -1.956 0.255 1.00 88.81 79 GLU A O 1
ATOM 606 N N . LEU A 1 80 ? -3.587 -1.559 2.337 1.00 90.31 80 LEU A N 1
ATOM 607 C CA . LEU A 1 80 ? -2.284 -1.187 2.883 1.00 90.31 80 LEU A CA 1
ATOM 608 C C . LEU A 1 80 ? -1.265 -2.337 2.797 1.00 90.31 80 LEU A C 1
ATOM 610 O O . LEU A 1 80 ? -0.116 -2.115 2.425 1.00 90.31 80 LEU A O 1
ATOM 614 N N . THR A 1 81 ? -1.675 -3.570 3.115 1.00 91.31 81 THR A N 1
ATOM 615 C CA . THR A 1 81 ? -0.800 -4.754 3.025 1.00 91.31 81 THR A CA 1
ATOM 616 C C . THR A 1 81 ? -0.324 -4.974 1.592 1.00 91.31 81 THR A C 1
ATOM 618 O O . THR A 1 81 ? 0.868 -5.191 1.372 1.00 91.31 81 THR A O 1
ATOM 621 N N . ASP A 1 82 ? -1.231 -4.895 0.617 1.00 90.88 82 ASP A N 1
ATOM 622 C CA . ASP A 1 82 ? -0.902 -5.043 -0.802 1.00 90.88 82 ASP A CA 1
ATOM 623 C C . ASP A 1 82 ? -0.007 -3.896 -1.310 1.00 90.88 82 ASP A C 1
ATOM 625 O O . ASP A 1 82 ? 1.026 -4.152 -1.934 1.00 90.88 82 ASP A O 1
ATOM 629 N N . LEU A 1 83 ? -0.335 -2.645 -0.965 1.00 92.81 83 LEU A N 1
ATOM 630 C CA . LEU A 1 83 ? 0.429 -1.457 -1.350 1.00 92.81 83 LEU A CA 1
ATOM 631 C C . LEU A 1 83 ? 1.874 -1.522 -0.831 1.00 92.81 83 LEU A C 1
ATOM 633 O O . LEU A 1 83 ? 2.817 -1.372 -1.608 1.00 92.81 83 LEU A O 1
ATOM 637 N N . VAL A 1 84 ? 2.066 -1.814 0.461 1.00 92.06 84 VAL A N 1
ATOM 638 C CA . VAL A 1 84 ? 3.398 -1.928 1.083 1.00 92.06 84 VAL A CA 1
ATOM 639 C C . VAL A 1 84 ? 4.169 -3.131 0.530 1.00 92.06 84 VAL A C 1
ATOM 641 O O . VAL A 1 84 ? 5.370 -3.027 0.282 1.00 92.06 84 VAL A O 1
ATOM 644 N N . THR A 1 85 ? 3.489 -4.248 0.247 1.00 91.06 85 THR A N 1
ATOM 645 C CA . THR A 1 85 ? 4.100 -5.416 -0.413 1.00 91.06 85 THR A CA 1
ATOM 646 C C . THR A 1 85 ? 4.610 -5.062 -1.814 1.00 91.06 85 THR A C 1
ATOM 648 O O . THR A 1 85 ? 5.752 -5.382 -2.154 1.00 91.06 85 THR A O 1
ATOM 651 N N . ARG A 1 86 ? 3.813 -4.350 -2.622 1.00 90.81 86 ARG A N 1
ATOM 652 C CA . ARG A 1 86 ? 4.240 -3.860 -3.943 1.00 90.81 86 ARG A CA 1
ATOM 653 C C . ARG A 1 86 ? 5.372 -2.844 -3.846 1.00 90.81 86 ARG A C 1
ATOM 655 O O . ARG A 1 86 ? 6.278 -2.898 -4.677 1.00 90.81 86 ARG A O 1
ATOM 662 N N . CYS A 1 87 ? 5.372 -1.978 -2.830 1.00 90.88 87 CYS A N 1
ATOM 663 C CA . CYS A 1 87 ? 6.470 -1.037 -2.612 1.00 90.88 87 CYS A CA 1
ATOM 66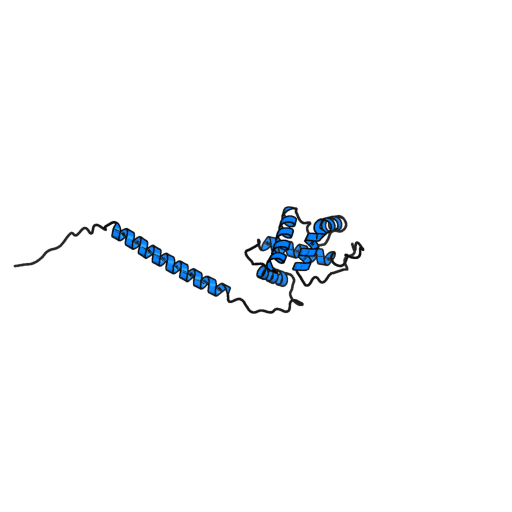4 C C . CYS A 1 87 ? 7.784 -1.762 -2.294 1.00 90.88 87 CYS A C 1
ATOM 666 O O . CYS A 1 87 ? 8.812 -1.475 -2.908 1.00 90.88 87 CYS A O 1
ATOM 668 N N . TYR A 1 88 ? 7.733 -2.765 -1.411 1.00 89.38 88 TYR A N 1
ATOM 669 C CA . TYR A 1 88 ?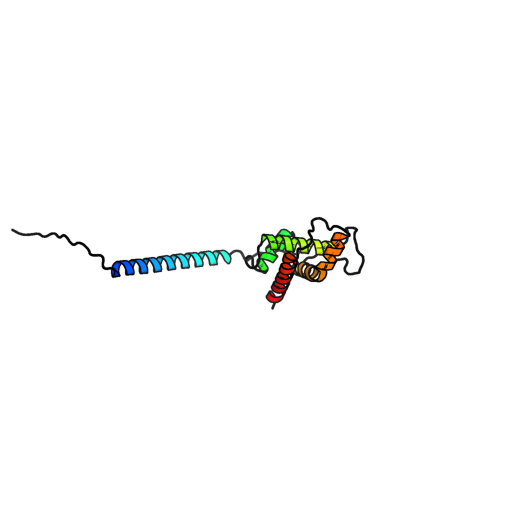 8.877 -3.618 -1.095 1.00 89.38 88 TYR A CA 1
ATOM 670 C C . TYR A 1 88 ? 9.439 -4.319 -2.339 1.00 89.38 88 TYR A C 1
ATOM 672 O O . TYR A 1 88 ? 10.644 -4.260 -2.577 1.00 89.38 88 TYR A O 1
ATOM 680 N N . TYR A 1 89 ? 8.591 -4.935 -3.171 1.00 85.00 89 TYR A N 1
ATOM 681 C CA . TYR A 1 89 ? 9.062 -5.592 -4.395 1.00 85.00 89 TYR A CA 1
ATOM 682 C C . TYR A 1 89 ? 9.620 -4.600 -5.426 1.00 85.00 89 TYR A C 1
ATOM 684 O O . TYR A 1 89 ? 10.669 -4.868 -6.011 1.00 85.00 89 TYR A O 1
ATOM 692 N N . ALA A 1 90 ? 8.985 -3.441 -5.624 1.00 85.94 90 ALA A N 1
ATOM 693 C CA . ALA A 1 90 ? 9.505 -2.409 -6.520 1.00 85.94 90 ALA A CA 1
ATOM 694 C C . ALA A 1 90 ? 10.896 -1.923 -6.078 1.00 85.94 90 ALA A C 1
ATOM 696 O O . ALA A 1 90 ? 11.817 -1.886 -6.895 1.00 85.94 90 ALA A O 1
ATOM 697 N N . TYR A 1 91 ? 11.089 -1.645 -4.785 1.00 86.44 91 TYR A N 1
ATOM 698 C CA . TYR A 1 91 ? 12.404 -1.305 -4.240 1.00 86.44 91 TYR A CA 1
ATOM 699 C C . TYR A 1 91 ? 13.398 -2.463 -4.385 1.00 86.44 91 TYR A C 1
ATOM 701 O O . TYR A 1 91 ? 14.520 -2.254 -4.841 1.00 86.44 91 TYR A O 1
ATOM 709 N N . GLN A 1 92 ? 13.010 -3.696 -4.045 1.00 81.94 92 GLN A N 1
ATOM 710 C CA . GLN A 1 92 ? 13.896 -4.859 -4.139 1.00 81.94 92 GLN A CA 1
ATOM 711 C C . GLN A 1 92 ? 14.415 -5.073 -5.569 1.00 81.94 92 GLN A C 1
ATOM 713 O O . GLN A 1 92 ? 15.551 -5.512 -5.736 1.00 81.94 92 GLN A O 1
ATOM 718 N N . HIS A 1 93 ? 13.608 -4.748 -6.584 1.00 77.56 93 HIS A N 1
ATOM 719 C CA . HIS A 1 93 ? 13.970 -4.869 -7.995 1.00 77.56 93 HIS A CA 1
ATOM 720 C C . HIS A 1 93 ? 14.677 -3.636 -8.591 1.00 77.56 93 HIS A C 1
ATOM 722 O O . HIS A 1 93 ? 15.438 -3.809 -9.544 1.00 77.56 93 HIS A O 1
ATOM 728 N N . LEU A 1 94 ? 14.446 -2.420 -8.073 1.00 79.12 94 LEU A N 1
ATOM 729 C CA . LEU A 1 94 ? 14.898 -1.162 -8.699 1.00 79.12 94 LEU A CA 1
ATOM 730 C C . LEU A 1 94 ? 15.773 -0.263 -7.805 1.00 79.12 94 LEU A C 1
ATOM 732 O O . LEU A 1 94 ? 16.621 0.465 -8.324 1.00 79.12 94 LEU A O 1
ATOM 736 N N . GLY A 1 95 ? 15.639 -0.336 -6.479 1.00 67.81 95 GLY A N 1
ATOM 737 C CA . GLY A 1 95 ? 16.329 0.536 -5.515 1.00 67.81 95 GLY A CA 1
ATOM 738 C C . GLY A 1 95 ? 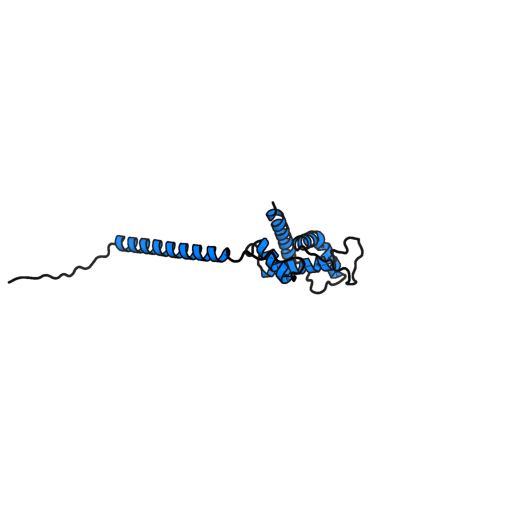17.857 0.459 -5.591 1.00 67.81 95 GLY A C 1
ATOM 739 O O . GLY A 1 95 ? 18.544 1.470 -5.465 1.00 67.81 95 GLY A O 1
ATOM 740 N N . ALA A 1 96 ? 18.407 -0.713 -5.918 1.00 58.00 96 ALA A N 1
ATOM 741 C CA . ALA A 1 96 ? 19.845 -0.901 -6.135 1.00 58.00 96 ALA A CA 1
ATOM 742 C C . ALA A 1 96 ? 20.367 -0.372 -7.494 1.00 58.00 96 ALA A C 1
ATOM 744 O O . ALA A 1 96 ? 21.574 -0.413 -7.734 1.00 58.00 96 ALA A O 1
ATOM 745 N N . SER A 1 97 ? 19.497 0.116 -8.389 1.00 56.12 97 SER A N 1
ATOM 746 C CA . SER A 1 97 ? 19.854 0.593 -9.740 1.00 56.12 97 SER A CA 1
ATOM 747 C C . SER A 1 97 ? 19.944 2.123 -9.873 1.00 56.12 97 SER A C 1
ATOM 749 O O . SER A 1 97 ? 20.110 2.627 -10.983 1.00 56.12 97 SER A O 1
ATOM 751 N N . LEU A 1 98 ? 19.942 2.870 -8.758 1.00 52.53 98 LEU A N 1
ATOM 752 C CA . LEU A 1 98 ? 20.083 4.341 -8.716 1.00 52.53 98 LEU A CA 1
ATOM 753 C C . LEU A 1 98 ? 21.337 4.910 -9.426 1.00 52.53 98 LEU A C 1
ATOM 755 O O . LEU A 1 98 ? 21.390 6.105 -9.697 1.00 52.53 98 LEU A O 1
ATOM 759 N N . ASN A 1 99 ? 22.317 4.070 -9.780 1.00 45.50 99 ASN A N 1
ATOM 760 C CA . ASN A 1 99 ? 23.518 4.449 -10.537 1.00 45.50 99 ASN A CA 1
ATOM 761 C C . ASN A 1 99 ? 23.399 4.269 -12.070 1.00 45.50 99 ASN A C 1
ATOM 763 O O . ASN A 1 99 ? 24.414 4.257 -12.764 1.00 45.50 99 ASN A O 1
ATOM 767 N N . GLY A 1 100 ? 22.186 4.147 -12.620 1.00 45.84 100 GLY A N 1
ATOM 768 C CA . GLY A 1 100 ? 21.938 4.345 -14.058 1.00 45.84 100 GLY A CA 1
ATOM 769 C C . GLY A 1 100 ? 22.164 3.138 -14.977 1.00 45.84 100 GLY A C 1
ATOM 770 O O . GLY A 1 100 ? 22.124 3.297 -16.195 1.00 45.84 100 GLY A O 1
ATOM 771 N N . GLU A 1 101 ? 22.351 1.931 -14.437 1.00 50.69 101 GLU A N 1
ATOM 772 C CA . GLU A 1 101 ? 22.194 0.701 -15.223 1.00 50.69 101 GLU A CA 1
ATOM 773 C C . GLU A 1 101 ? 20.740 0.210 -15.125 1.00 50.69 101 GLU A C 1
ATOM 775 O O . GLU A 1 101 ? 20.315 -0.269 -14.069 1.00 50.69 101 GLU A O 1
ATOM 780 N N . GLU A 1 102 ? 19.988 0.284 -16.233 1.00 54.56 102 GLU A N 1
ATOM 781 C CA . GLU A 1 102 ? 18.690 -0.393 -16.410 1.00 54.56 102 GLU A CA 1
ATOM 782 C C . GLU A 1 102 ? 18.899 -1.920 -16.343 1.00 54.56 102 GLU A C 1
ATOM 784 O O . GLU A 1 102 ? 19.094 -2.604 -17.352 1.00 54.56 102 GLU A O 1
ATOM 789 N N . ARG A 1 103 ? 18.909 -2.489 -15.132 1.00 54.66 103 ARG A N 1
ATOM 790 C CA . ARG A 1 103 ? 19.164 -3.920 -14.914 1.00 54.66 103 ARG A CA 1
ATOM 791 C C . ARG A 1 103 ? 17.914 -4.765 -15.132 1.00 54.66 103 ARG A C 1
ATOM 793 O O . ARG A 1 103 ? 17.439 -5.446 -14.228 1.00 54.66 103 ARG A O 1
ATOM 800 N N . CYS A 1 104 ? 17.502 -4.867 -16.393 1.00 52.06 104 CYS A N 1
ATOM 801 C CA . CYS A 1 104 ? 16.482 -5.807 -16.878 1.00 52.06 104 CYS A CA 1
ATOM 802 C C . CYS A 1 104 ? 16.863 -7.304 -16.715 1.00 52.06 104 CYS A C 1
ATOM 804 O O . CYS A 1 104 ? 16.194 -8.178 -17.253 1.00 52.06 104 CYS A O 1
ATOM 806 N N . ASN A 1 105 ? 17.945 -7.619 -15.986 1.00 47.81 105 ASN A N 1
ATOM 807 C CA . ASN A 1 105 ? 18.482 -8.962 -15.746 1.00 47.81 105 ASN A CA 1
ATOM 808 C C . ASN A 1 105 ? 18.670 -9.260 -14.239 1.00 47.81 105 ASN A C 1
ATOM 810 O O . ASN A 1 105 ? 19.730 -9.697 -13.794 1.00 47.81 105 ASN A O 1
ATOM 814 N N . GLY A 1 106 ? 17.617 -9.032 -13.447 1.00 49.78 106 GLY A N 1
ATOM 815 C CA . GLY A 1 106 ? 17.199 -9.931 -12.356 1.00 49.78 106 GLY A CA 1
ATOM 816 C C . GLY A 1 106 ? 18.187 -10.307 -11.238 1.00 49.78 106 GLY A C 1
ATOM 817 O O . GLY A 1 106 ? 18.046 -11.401 -10.693 1.00 49.78 106 GLY A O 1
ATOM 818 N N . ARG A 1 107 ? 19.189 -9.480 -10.897 1.00 49.41 107 ARG A N 1
ATOM 819 C CA . ARG A 1 107 ? 20.200 -9.837 -9.868 1.00 49.41 107 ARG A CA 1
ATOM 820 C C . ARG A 1 107 ? 20.622 -8.763 -8.864 1.00 49.41 107 ARG A C 1
ATOM 822 O O . ARG A 1 107 ? 21.404 -9.078 -7.974 1.00 49.41 107 ARG A O 1
ATOM 829 N N . SER A 1 108 ? 20.103 -7.542 -8.945 1.00 51.75 108 SER A N 1
ATOM 830 C CA . SER A 1 108 ? 20.327 -6.534 -7.900 1.00 51.75 108 SER A CA 1
ATOM 831 C C . SER A 1 108 ? 19.180 -6.559 -6.883 1.00 51.75 108 SER A C 1
ATOM 833 O O . SER A 1 108 ? 18.375 -5.638 -6.868 1.00 51.75 108 SER A O 1
ATOM 835 N N . GLN A 1 109 ? 19.084 -7.611 -6.057 1.00 56.16 109 GLN A N 1
ATOM 836 C CA . GLN A 1 109 ? 18.173 -7.587 -4.905 1.00 56.16 109 GLN A CA 1
ATOM 837 C C . GLN A 1 109 ? 18.703 -6.585 -3.879 1.00 56.16 109 GLN A C 1
ATOM 839 O O . GLN A 1 109 ? 19.701 -6.849 -3.211 1.00 56.16 109 GLN A O 1
ATOM 844 N N . ALA A 1 110 ? 18.042 -5.435 -3.762 1.00 61.84 110 ALA A N 1
ATOM 845 C CA . ALA A 1 110 ? 18.288 -4.520 -2.658 1.00 61.84 110 ALA A CA 1
ATOM 846 C C . ALA A 1 110 ? 17.674 -5.105 -1.374 1.00 61.84 110 ALA A C 1
ATOM 848 O O . ALA A 1 110 ? 16.475 -5.395 -1.335 1.00 61.84 110 ALA A O 1
ATOM 849 N N . GLU A 1 111 ? 18.470 -5.272 -0.316 1.00 64.62 111 GLU A N 1
ATOM 850 C CA . GLU A 1 111 ? 17.963 -5.677 1.000 1.00 64.62 111 GLU A CA 1
ATOM 851 C C . GLU A 1 111 ? 17.355 -4.468 1.728 1.00 64.62 111 GLU A C 1
ATOM 853 O O . GLU A 1 111 ? 17.958 -3.881 2.618 1.00 64.62 111 GLU A O 1
ATOM 858 N N . CYS A 1 112 ? 16.135 -4.090 1.331 1.00 67.44 112 CYS A N 1
ATOM 859 C CA . CYS A 1 112 ? 15.329 -3.087 2.031 1.00 67.44 112 CYS A CA 1
ATOM 860 C C . CYS A 1 112 ? 14.925 -3.633 3.413 1.00 67.44 112 CYS A C 1
ATOM 862 O O . CYS A 1 112 ? 14.032 -4.490 3.516 1.00 67.44 112 CYS A O 1
ATOM 864 N N . THR A 1 113 ? 15.592 -3.186 4.477 1.00 71.38 113 THR A N 1
ATOM 865 C CA . THR A 1 113 ? 15.277 -3.552 5.869 1.00 71.38 113 THR A CA 1
ATOM 866 C C . THR A 1 113 ? 14.170 -2.681 6.461 1.00 71.38 113 THR A C 1
ATOM 868 O O . THR A 1 113 ? 13.349 -3.196 7.223 1.00 71.38 113 THR A O 1
ATOM 871 N N . ASP A 1 114 ? 14.060 -1.421 6.042 1.00 85.56 114 ASP A N 1
ATOM 872 C CA . ASP A 1 114 ? 12.981 -0.520 6.446 1.00 85.56 114 ASP A CA 1
ATOM 873 C C . ASP A 1 114 ? 11.839 -0.502 5.416 1.00 85.56 114 ASP A C 1
ATOM 875 O O . ASP A 1 114 ? 12.065 -0.490 4.210 1.00 85.56 114 ASP A O 1
ATOM 879 N N . LEU A 1 115 ? 10.590 -0.536 5.880 1.00 89.69 115 LEU A N 1
ATOM 880 C CA . LEU A 1 115 ? 9.427 -0.379 5.003 1.00 89.69 115 LEU A CA 1
ATOM 881 C C . LEU A 1 115 ? 9.153 1.099 4.684 1.00 89.69 115 LEU A C 1
ATOM 883 O O . LEU A 1 115 ? 8.592 1.379 3.626 1.00 89.69 115 LEU A O 1
ATOM 887 N N . ASP A 1 116 ? 9.605 2.026 5.530 1.00 90.94 116 ASP A N 1
ATOM 888 C CA . ASP A 1 116 ? 9.395 3.465 5.354 1.00 90.94 116 ASP A CA 1
ATOM 889 C C . ASP A 1 116 ? 10.253 3.984 4.187 1.00 90.94 116 ASP A C 1
ATOM 891 O O . ASP A 1 116 ? 9.730 4.632 3.282 1.00 90.94 116 ASP A O 1
ATOM 895 N N . GLU A 1 117 ? 11.532 3.586 4.116 1.00 88.25 117 GLU A N 1
ATOM 896 C CA . GLU A 1 117 ? 12.415 3.846 2.962 1.00 88.25 117 GLU A CA 1
ATOM 897 C C . GLU A 1 117 ? 11.861 3.252 1.656 1.00 88.25 117 GLU A C 1
ATOM 899 O O . GLU A 1 117 ? 11.904 3.885 0.598 1.00 88.25 117 GLU A O 1
ATOM 904 N N . CYS A 1 118 ? 11.316 2.034 1.726 1.00 90.12 118 CYS A N 1
ATOM 905 C CA . CYS A 1 118 ? 10.688 1.359 0.593 1.00 90.12 118 CYS A CA 1
ATOM 906 C C . CYS A 1 118 ? 9.463 2.144 0.066 1.00 90.12 118 CYS A C 1
ATOM 908 O O . CYS A 1 118 ? 9.299 2.281 -1.147 1.00 90.12 118 CYS A O 1
ATOM 910 N N . ILE A 1 119 ? 8.622 2.684 0.956 1.00 92.56 119 ILE A N 1
ATOM 911 C CA . ILE A 1 119 ? 7.468 3.537 0.613 1.00 92.56 119 ILE A CA 1
ATOM 912 C C . ILE A 1 119 ? 7.934 4.873 0.024 1.00 92.56 119 ILE A C 1
ATOM 914 O O . ILE A 1 119 ? 7.464 5.275 -1.042 1.00 92.56 119 ILE A O 1
ATOM 918 N N . GLU A 1 120 ? 8.888 5.538 0.679 1.00 91.88 120 GLU A N 1
ATOM 919 C CA . GLU A 1 120 ? 9.397 6.849 0.273 1.00 91.88 120 GLU A CA 1
ATOM 920 C C . GLU A 1 120 ? 10.076 6.795 -1.108 1.00 91.88 120 GLU A C 1
ATOM 922 O O . GLU A 1 120 ? 9.833 7.647 -1.968 1.00 91.88 120 GLU A O 1
ATOM 927 N N . TYR A 1 121 ? 10.883 5.759 -1.363 1.00 89.75 121 TYR A N 1
ATOM 928 C CA . TYR A 1 121 ? 11.504 5.520 -2.666 1.00 89.75 121 TYR A CA 1
ATOM 929 C C . TYR A 1 121 ? 10.458 5.351 -3.767 1.00 89.75 121 TYR A C 1
ATOM 931 O O . TYR A 1 121 ? 10.583 5.973 -4.823 1.00 89.75 121 TYR A O 1
ATOM 939 N N . VAL A 1 122 ? 9.429 4.527 -3.544 1.00 91.44 122 VAL A N 1
ATOM 940 C CA . VAL A 1 122 ? 8.415 4.276 -4.574 1.00 91.44 122 VAL A CA 1
ATOM 941 C C . VAL A 1 122 ? 7.600 5.530 -4.839 1.00 91.44 122 VAL A C 1
ATOM 943 O O . VAL A 1 122 ? 7.458 5.897 -6.002 1.00 91.44 122 VAL A O 1
ATOM 946 N N . GLN A 1 123 ? 7.172 6.246 -3.796 1.00 93.50 123 GLN A N 1
ATOM 947 C CA . GLN A 1 123 ? 6.436 7.507 -3.920 1.00 93.50 123 GLN A CA 1
ATOM 948 C C . GLN A 1 123 ? 7.202 8.540 -4.765 1.00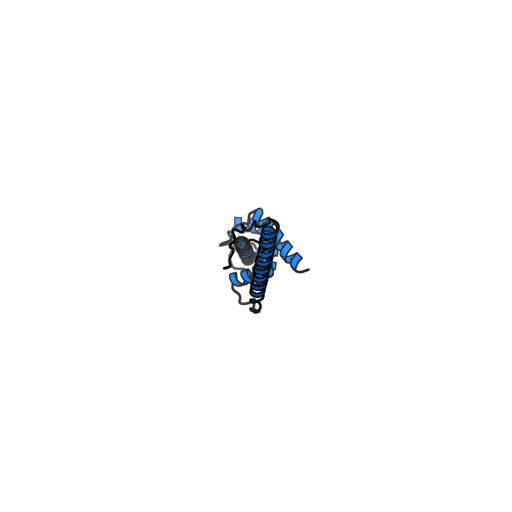 93.50 123 GLN A C 1
ATOM 950 O O . GLN A 1 123 ? 6.619 9.148 -5.661 1.00 93.50 123 GLN A O 1
ATOM 955 N N . LYS A 1 124 ? 8.519 8.678 -4.552 1.00 91.62 124 LYS A N 1
ATOM 956 C CA . LYS A 1 124 ? 9.384 9.594 -5.318 1.00 91.62 124 LYS A CA 1
ATOM 957 C C . LYS A 1 124 ? 9.643 9.160 -6.766 1.00 91.62 124 LYS A C 1
ATOM 959 O O . LYS A 1 124 ? 10.044 9.996 -7.571 1.00 91.62 124 LYS A O 1
ATOM 964 N N . ASN A 1 125 ? 9.469 7.878 -7.099 1.00 89.81 125 ASN A N 1
ATOM 965 C CA . ASN A 1 125 ? 9.894 7.296 -8.379 1.00 89.81 125 ASN A CA 1
ATOM 966 C C . ASN A 1 125 ? 8.756 6.623 -9.175 1.00 89.81 125 ASN A C 1
ATOM 968 O O . ASN A 1 125 ? 9.047 5.917 -10.140 1.00 89.81 125 ASN A O 1
ATOM 972 N N . LEU A 1 126 ? 7.480 6.835 -8.818 1.00 90.94 126 LEU A N 1
ATOM 973 C CA . LEU A 1 126 ? 6.311 6.167 -9.424 1.00 90.94 126 LEU A CA 1
ATOM 974 C C . LEU A 1 126 ? 6.341 6.123 -10.963 1.00 90.94 126 LEU A C 1
ATOM 976 O O . LEU A 1 126 ? 6.262 5.042 -11.547 1.00 90.94 126 LEU A O 1
ATOM 980 N N . GLU A 1 127 ? 6.523 7.272 -11.625 1.00 89.62 127 GLU A N 1
ATOM 981 C CA . GLU A 1 127 ? 6.576 7.362 -13.095 1.00 89.62 127 GLU A CA 1
ATOM 982 C C . GLU A 1 127 ? 7.708 6.513 -13.697 1.00 89.62 127 GLU A C 1
ATOM 984 O O . GLU A 1 127 ? 7.521 5.817 -14.698 1.00 89.62 127 GLU A O 1
ATOM 989 N N . HIS A 1 128 ? 8.885 6.531 -13.064 1.00 87.62 128 HIS A N 1
ATOM 990 C CA . HIS A 1 128 ? 10.033 5.741 -13.497 1.00 87.62 128 HIS A CA 1
ATOM 991 C C . HIS A 1 128 ? 9.779 4.241 -13.300 1.00 87.62 128 HIS A C 1
ATOM 993 O O . HIS A 1 128 ? 10.049 3.454 -14.204 1.00 87.62 128 HIS A O 1
ATOM 999 N N . ILE A 1 129 ? 9.196 3.848 -12.164 1.00 88.56 129 ILE A N 1
ATOM 1000 C CA . ILE A 1 129 ? 8.844 2.456 -11.853 1.00 88.56 129 ILE A CA 1
ATOM 1001 C C . ILE A 1 129 ? 7.827 1.917 -12.866 1.00 88.56 129 ILE A C 1
ATOM 1003 O O . ILE A 1 129 ? 8.004 0.807 -13.370 1.00 88.56 129 ILE A O 1
ATOM 1007 N N . HIS A 1 130 ? 6.805 2.703 -13.223 1.00 90.06 130 HIS A N 1
ATOM 1008 C CA . HIS A 1 130 ? 5.844 2.338 -14.267 1.00 90.06 130 HIS A CA 1
ATOM 1009 C C . HIS A 1 130 ? 6.535 2.182 -15.630 1.00 90.06 130 HIS A C 1
ATOM 1011 O O . HIS A 1 130 ? 6.407 1.134 -16.262 1.00 90.06 130 HIS A O 1
ATOM 1017 N N . SER A 1 131 ? 7.344 3.165 -16.046 1.00 87.94 131 SER A N 1
ATOM 1018 C CA . SER A 1 131 ? 8.057 3.127 -17.332 1.00 87.94 131 SER A CA 1
ATOM 1019 C C . SER A 1 131 ? 9.042 1.953 -17.440 1.00 87.94 131 SER A C 1
ATOM 1021 O O . SER A 1 131 ? 9.162 1.333 -18.498 1.00 87.94 131 SER A O 1
ATOM 1023 N N . VAL A 1 132 ? 9.730 1.603 -16.349 1.00 85.12 132 VAL A N 1
ATOM 1024 C CA . VAL A 1 132 ? 10.611 0.428 -16.307 1.00 85.12 132 VAL A CA 1
ATOM 1025 C C . VAL A 1 132 ? 9.799 -0.865 -16.333 1.00 85.12 132 VAL A C 1
ATOM 1027 O O . VAL A 1 132 ? 10.175 -1.776 -17.065 1.00 85.12 132 VAL A O 1
ATOM 1030 N N . HIS A 1 133 ? 8.671 -0.951 -15.620 1.00 85.75 133 HIS A N 1
ATOM 1031 C CA . HIS A 1 133 ? 7.808 -2.136 -15.644 1.00 85.75 133 HIS A CA 1
ATOM 1032 C C . HIS A 1 133 ? 7.219 -2.414 -17.040 1.00 85.75 133 HIS A C 1
ATOM 1034 O O . HIS A 1 133 ? 7.159 -3.570 -17.453 1.00 85.75 133 HIS A O 1
ATOM 1040 N N . GLU A 1 134 ? 6.843 -1.377 -17.797 1.00 87.00 134 GLU A N 1
ATOM 1041 C CA . GLU A 1 134 ? 6.388 -1.515 -19.192 1.00 87.00 134 GLU A CA 1
ATOM 1042 C C . GLU A 1 134 ? 7.472 -2.095 -20.117 1.00 87.00 134 GLU A C 1
ATOM 1044 O O . GLU A 1 134 ? 7.172 -2.883 -21.015 1.00 87.00 134 GLU A O 1
ATOM 1049 N N . ARG A 1 135 ? 8.741 -1.721 -19.901 1.00 85.31 135 ARG A N 1
ATOM 1050 C CA . ARG A 1 135 ? 9.894 -2.203 -20.687 1.00 85.31 135 ARG A CA 1
ATOM 1051 C C . ARG A 1 135 ? 10.391 -3.575 -20.232 1.00 85.31 135 ARG A C 1
ATOM 1053 O O . ARG A 1 135 ? 10.868 -4.363 -21.046 1.00 85.31 135 ARG A O 1
ATOM 1060 N N . CYS A 1 136 ? 10.321 -3.838 -18.932 1.00 81.44 136 CYS A N 1
ATOM 1061 C CA . CYS A 1 136 ? 10.821 -5.031 -18.266 1.00 81.44 136 CYS A CA 1
ATOM 1062 C C . CYS A 1 136 ? 9.872 -5.409 -17.114 1.00 81.44 136 CYS A C 1
ATOM 1064 O O . CYS A 1 136 ? 10.045 -4.923 -15.992 1.00 81.44 136 CYS A O 1
ATOM 1066 N N . PRO A 1 137 ? 8.890 -6.298 -17.359 1.00 80.56 137 PRO A N 1
ATOM 1067 C CA . PRO A 1 137 ? 7.906 -6.684 -16.357 1.00 80.56 137 PRO A CA 1
ATOM 1068 C C . PRO A 1 137 ? 8.546 -7.226 -15.075 1.00 80.56 137 PRO A C 1
ATOM 1070 O O . PRO A 1 137 ? 9.220 -8.258 -15.066 1.00 80.56 137 PRO A O 1
ATOM 1073 N N . ILE A 1 138 ? 8.301 -6.519 -13.975 1.00 78.50 138 ILE A N 1
ATOM 1074 C CA . ILE A 1 138 ? 8.720 -6.914 -12.628 1.00 78.50 138 ILE A CA 1
ATOM 1075 C C . ILE A 1 138 ? 7.809 -8.071 -12.166 1.00 78.50 138 ILE A C 1
ATOM 1077 O O . ILE A 1 138 ? 6.586 -7.898 -12.161 1.00 78.50 138 ILE A O 1
ATOM 1081 N N . PRO A 1 139 ? 8.349 -9.243 -11.778 1.00 74.81 139 PRO A N 1
ATOM 1082 C CA . PRO A 1 139 ? 7.538 -10.374 -11.328 1.00 74.81 139 PRO A CA 1
ATOM 1083 C C . PRO A 1 139 ? 6.643 -10.015 -10.135 1.00 74.81 139 PRO A C 1
ATOM 1085 O O . PRO A 1 139 ? 7.089 -9.355 -9.204 1.00 74.81 139 PRO A O 1
ATOM 1088 N N . MET A 1 140 ? 5.388 -10.477 -10.154 1.00 73.19 140 MET A N 1
ATOM 1089 C CA . MET A 1 140 ? 4.365 -10.230 -9.117 1.00 73.19 140 MET A CA 1
ATOM 1090 C C . MET A 1 140 ? 4.007 -8.753 -8.846 1.00 73.19 140 MET A C 1
ATOM 1092 O O . MET A 1 140 ? 3.159 -8.485 -7.998 1.00 73.19 140 MET A O 1
ATOM 1096 N N . PHE A 1 141 ? 4.589 -7.790 -9.563 1.00 81.94 141 PHE A N 1
ATOM 1097 C CA . PHE A 1 141 ? 4.242 -6.377 -9.435 1.00 81.94 141 PHE A CA 1
ATOM 1098 C C . PHE A 1 141 ? 3.036 -6.020 -10.309 1.00 81.94 141 PHE A C 1
ATOM 1100 O O . PHE A 1 141 ? 2.930 -6.460 -11.455 1.00 81.94 141 PHE A O 1
ATOM 1107 N N . ARG A 1 142 ? 2.168 -5.149 -9.785 1.00 88.88 142 ARG A N 1
ATOM 1108 C CA . ARG A 1 142 ? 1.117 -4.459 -10.539 1.00 88.88 142 ARG A CA 1
ATOM 1109 C C . ARG A 1 142 ? 1.389 -2.952 -10.484 1.00 88.88 142 ARG A C 1
ATOM 1111 O O . ARG A 1 142 ? 1.558 -2.457 -9.366 1.00 88.88 142 ARG A O 1
ATOM 1118 N N . PRO A 1 143 ? 1.381 -2.229 -11.624 1.00 89.12 143 PRO A N 1
ATOM 1119 C CA . PRO A 1 143 ? 1.412 -0.768 -11.635 1.00 89.12 143 PRO A CA 1
ATOM 1120 C C . PRO A 1 143 ? 0.380 -0.165 -10.681 1.00 89.12 143 PRO A C 1
ATOM 1122 O O . PRO A 1 143 ? -0.703 -0.730 -10.494 1.00 89.12 143 PRO A O 1
ATOM 1125 N N . PHE A 1 144 ? 0.736 0.961 -10.069 1.00 92.25 144 PHE A N 1
ATOM 1126 C CA . PHE A 1 144 ? -0.151 1.682 -9.169 1.00 92.25 144 PHE A CA 1
ATOM 1127 C C . PHE A 1 144 ? -1.192 2.455 -9.984 1.00 92.25 144 PHE A C 1
ATOM 1129 O O . PHE A 1 144 ? -0.858 3.075 -10.994 1.00 92.25 144 PHE A O 1
ATOM 1136 N N . THR A 1 145 ? -2.455 2.408 -9.564 1.00 93.38 145 THR A N 1
ATOM 1137 C CA . THR A 1 145 ? -3.492 3.308 -10.096 1.00 93.38 145 THR A CA 1
ATOM 1138 C C . THR A 1 145 ? -3.336 4.716 -9.516 1.00 93.38 145 THR A C 1
ATOM 1140 O O . THR A 1 145 ? -2.652 4.898 -8.510 1.00 93.38 145 THR A O 1
ATOM 1143 N N . ASP A 1 146 ? -4.003 5.714 -10.101 1.00 93.06 146 ASP A N 1
ATOM 1144 C CA . ASP A 1 146 ? -3.974 7.094 -9.589 1.00 93.06 146 ASP A CA 1
ATOM 1145 C C . ASP A 1 146 ? -4.464 7.177 -8.127 1.00 93.06 146 ASP A C 1
ATOM 1147 O O . ASP A 1 146 ? -3.840 7.837 -7.296 1.00 93.06 146 ASP A O 1
ATOM 1151 N N . ASP A 1 147 ? -5.521 6.429 -7.783 1.00 93.44 147 ASP A N 1
ATOM 1152 C CA . ASP A 1 147 ? -6.032 6.316 -6.407 1.00 93.44 147 ASP A CA 1
ATOM 1153 C C . ASP A 1 147 ? -4.989 5.704 -5.448 1.00 93.44 147 ASP A C 1
ATOM 1155 O O . ASP A 1 147 ? -4.829 6.154 -4.314 1.00 93.44 147 ASP A O 1
ATOM 1159 N N . GLU A 1 148 ? -4.240 4.693 -5.903 1.00 93.88 148 GLU A N 1
ATOM 1160 C CA . GLU A 1 148 ? -3.170 4.058 -5.122 1.00 93.88 148 GLU A CA 1
ATOM 1161 C C . GLU A 1 148 ? -1.937 4.956 -4.988 1.00 93.88 148 GLU A C 1
ATOM 1163 O O . GLU A 1 148 ? -1.273 4.924 -3.955 1.00 93.88 148 GLU A O 1
ATOM 1168 N N . ALA A 1 149 ? -1.636 5.773 -6.000 1.00 93.25 149 ALA A N 1
ATOM 1169 C CA . ALA A 1 149 ? -0.573 6.771 -5.954 1.00 93.25 149 ALA A CA 1
ATOM 1170 C C . ALA A 1 149 ? -0.906 7.898 -4.962 1.00 93.25 149 ALA A C 1
ATOM 1172 O O . ALA A 1 149 ? -0.042 8.303 -4.179 1.00 93.25 149 ALA A O 1
ATOM 1173 N N . GLN A 1 150 ? -2.163 8.355 -4.936 1.00 93.44 150 GLN A N 1
ATOM 1174 C CA . GLN A 1 150 ? -2.645 9.307 -3.935 1.00 93.44 150 GLN A CA 1
ATOM 1175 C C . GLN A 1 150 ? -2.590 8.698 -2.526 1.00 93.44 150 GLN A C 1
ATOM 1177 O O . GLN A 1 150 ? -2.004 9.302 -1.629 1.00 93.44 150 GLN A O 1
ATOM 1182 N N . PHE A 1 151 ? -3.089 7.471 -2.342 1.00 93.00 151 PHE A N 1
ATOM 1183 C CA . PHE A 1 151 ? -2.998 6.763 -1.061 1.00 93.00 151 PHE A CA 1
ATOM 1184 C C . PHE A 1 151 ? -1.535 6.569 -0.617 1.00 93.00 151 PHE A C 1
ATOM 1186 O O . PHE A 1 151 ? -1.210 6.810 0.544 1.00 93.00 151 PHE A O 1
ATOM 1193 N N . LEU A 1 152 ? -0.615 6.227 -1.525 1.00 93.50 152 LEU A N 1
ATOM 1194 C CA . LEU A 1 152 ? 0.815 6.133 -1.214 1.00 93.50 152 LEU A CA 1
ATOM 1195 C C . LEU A 1 152 ? 1.407 7.483 -0.770 1.00 93.50 152 LEU A C 1
ATOM 1197 O O . LEU A 1 152 ? 2.231 7.522 0.144 1.00 93.50 152 LEU A O 1
ATOM 1201 N N . SER A 1 153 ? 0.972 8.588 -1.380 1.00 92.94 153 SER A N 1
ATOM 1202 C CA . SER A 1 153 ? 1.355 9.943 -0.970 1.00 92.94 153 SER A CA 1
ATOM 1203 C C . SER A 1 153 ? 0.840 10.280 0.434 1.00 92.94 153 SER A C 1
ATOM 1205 O O . SER A 1 153 ? 1.608 10.753 1.273 1.00 92.94 153 SER A O 1
ATOM 1207 N N . ASP A 1 154 ? -0.429 9.983 0.719 1.00 92.06 154 ASP A N 1
ATOM 1208 C CA . ASP A 1 154 ? -1.053 10.225 2.025 1.00 92.06 154 ASP A CA 1
ATOM 1209 C C . ASP A 1 154 ? -0.424 9.361 3.128 1.00 92.06 154 ASP A C 1
ATOM 1211 O O . ASP A 1 154 ? -0.139 9.855 4.220 1.00 92.06 154 ASP A O 1
ATOM 1215 N N . LEU A 1 155 ? -0.108 8.100 2.821 1.00 91.62 155 LEU A N 1
ATOM 1216 C CA . LEU A 1 155 ? 0.639 7.195 3.692 1.00 91.62 155 LEU A CA 1
ATOM 1217 C C . LEU A 1 155 ? 2.047 7.730 3.986 1.00 91.62 155 LEU A C 1
ATOM 1219 O O . LEU A 1 155 ? 2.457 7.767 5.145 1.00 91.62 155 LEU A O 1
ATOM 1223 N N . ASN A 1 156 ? 2.777 8.187 2.964 1.00 91.88 156 ASN A N 1
ATOM 1224 C CA . ASN A 1 156 ? 4.121 8.739 3.138 1.00 91.88 156 ASN A CA 1
ATOM 1225 C C . ASN A 1 156 ? 4.107 10.012 4.006 1.00 91.88 156 ASN A C 1
ATOM 1227 O O . ASN A 1 156 ? 4.951 10.168 4.892 1.00 91.88 156 ASN A O 1
ATOM 1231 N N . MET A 1 157 ? 3.118 10.894 3.816 1.00 92.12 157 MET A N 1
ATOM 1232 C CA . MET A 1 157 ? 2.906 12.059 4.686 1.00 92.12 157 MET A CA 1
ATOM 1233 C C . MET A 1 157 ? 2.530 11.652 6.118 1.00 92.12 157 MET A C 1
ATOM 1235 O O . MET A 1 157 ? 3.029 12.252 7.072 1.00 92.12 157 MET A O 1
ATOM 1239 N N . TYR A 1 158 ? 1.685 10.632 6.293 1.00 89.88 158 TYR A N 1
ATOM 1240 C CA . TYR A 1 158 ? 1.294 10.131 7.613 1.00 89.88 158 TYR A CA 1
ATOM 1241 C C . TYR A 1 158 ? 2.493 9.572 8.389 1.00 89.88 158 TYR A C 1
ATOM 1243 O O . TYR A 1 158 ? 2.680 9.918 9.556 1.00 89.88 158 TYR A O 1
ATOM 1251 N N . ILE A 1 159 ? 3.344 8.775 7.732 1.00 89.12 159 ILE A N 1
ATOM 1252 C CA . ILE A 1 159 ? 4.598 8.272 8.309 1.00 89.12 159 ILE A CA 1
ATOM 1253 C C . ILE A 1 159 ? 5.440 9.455 8.793 1.00 89.12 159 ILE A C 1
ATOM 1255 O O . ILE A 1 159 ? 5.718 9.558 9.985 1.00 89.12 159 ILE A O 1
ATOM 1259 N N . HIS A 1 160 ? 5.784 10.399 7.915 1.00 84.88 160 HIS A N 1
ATOM 1260 C CA . HIS A 1 160 ? 6.698 11.492 8.265 1.00 84.88 160 HIS A CA 1
ATOM 1261 C C . HIS A 1 160 ? 6.130 12.480 9.300 1.00 84.88 160 HIS A C 1
ATOM 1263 O O . HIS A 1 160 ? 6.887 13.006 10.114 1.00 84.88 160 HIS A O 1
ATOM 1269 N N . SER A 1 161 ? 4.813 12.707 9.322 1.00 84.19 161 SER A N 1
ATOM 1270 C CA . SER A 1 161 ? 4.163 13.554 10.338 1.00 84.19 161 SER A CA 1
ATOM 1271 C C . SER A 1 161 ? 4.017 12.878 11.705 1.00 84.19 161 SER A C 1
ATOM 1273 O O . SER A 1 161 ? 3.981 13.576 12.714 1.00 84.19 161 SER A O 1
ATOM 1275 N N . SER A 1 162 ? 4.003 11.542 11.763 1.00 69.25 162 SER A N 1
ATOM 1276 C CA . SER A 1 162 ? 3.930 10.774 13.018 1.00 69.25 162 SER A CA 1
ATOM 1277 C C . SER A 1 162 ? 5.277 10.620 13.743 1.00 69.25 162 SER A C 1
ATOM 1279 O O . SER A 1 162 ? 5.313 10.068 14.840 1.00 69.25 162 SER A O 1
ATOM 1281 N N . HIS A 1 163 ? 6.382 11.094 13.152 1.00 55.53 163 HIS A N 1
ATOM 1282 C CA . HIS A 1 163 ? 7.730 11.075 13.745 1.00 55.53 163 HIS A CA 1
ATOM 1283 C C . HIS A 1 163 ? 8.204 12.474 14.211 1.00 55.53 163 HIS A C 1
ATOM 1285 O O . HIS A 1 163 ? 9.408 12.701 14.338 1.00 55.53 163 HIS A O 1
ATOM 1291 N N . CYS A 1 164 ? 7.272 13.409 14.447 1.00 43.12 164 CYS A N 1
ATOM 1292 C CA . CYS A 1 164 ? 7.520 14.779 14.928 1.00 43.12 164 CYS A CA 1
ATOM 1293 C C . CYS A 1 164 ? 6.905 15.029 16.316 1.00 43.12 164 CYS A C 1
ATOM 1295 O O . CYS A 1 164 ? 5.778 14.541 16.552 1.00 43.12 164 CYS A O 1
#

pLDD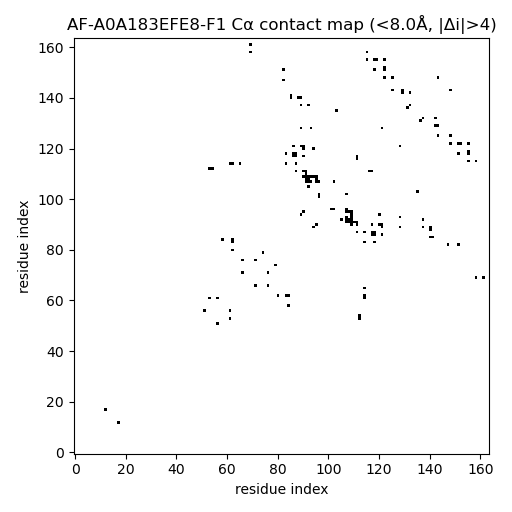T: mean 73.46, std 17.39, range [37.94, 93.88]